Protein AF-A0A4Q8KJU3-F1 (afdb_monomer)

Mean predicted aligned error: 19.93 Å

Secondary structure (DSSP, 8-state):
-----------SSS--PPP-----------------------------PPPPPPHHHHHHHHHHHHHHHHHHHHHHHHHHHHSS---TT--HHHHHHHHHHHHHHHHHHHHHHHHHHHHTTSSSS-----PPPPP-

Foldseek 3Di:
DDDDDDDPPDDPDPDDDDDPPDPPPPDDDDDDDDDDDDDPPPDDPPPPPPDPPPPVVVVVVVVVVVVVVVVVVVVLVVLLVVFPDNDPPQDSVNSVVRSVVVVVVVVVVVVVVVVVVVVVVPPPPDDDDDDDDDDD

Organism: NCBI:txid2294089

Radius of gyration: 38.85 Å; Cα contacts (8 Å, |Δi|>4): 12; chains: 1; bounding box: 112×54×116 Å

Sequence (136 aa):
MATKMDANNNNEKCYSLRPRSGTILRRSSDDEEEERPRQPRRGNKSKRKAAPLSKYRRKNANARERSRMREINEAFETLRRAVPCQDEKMTKIGTLKLAMSYIAALSDALSESDADSLISESTSSSAEMTPSPLVS

pLDDT: mean 71.12, std 21.08, range [35.88, 98.62]

Solvent-accessible surface area (backbone atoms only — not comparable to full-atom values): 9442 Å² total; per-residue (Å²): 135,85,90,79,88,82,79,92,85,82,80,94,81,78,81,84,74,80,79,83,85,70,84,80,81,77,80,83,77,89,80,86,88,86,94,71,97,68,75,85,72,83,64,82,76,68,77,71,73,75,75,77,71,53,72,64,60,50,5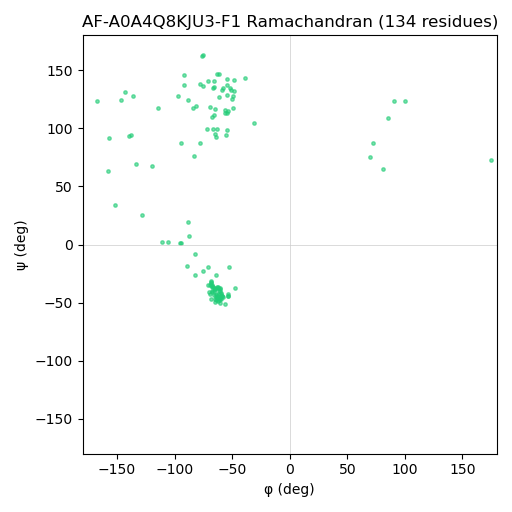1,54,52,52,54,49,51,51,49,54,51,48,56,54,49,52,54,48,51,53,50,45,73,73,36,86,83,70,56,92,81,61,46,78,66,52,51,55,53,50,43,54,54,48,54,49,53,54,52,51,55,52,54,52,54,59,51,54,60,63,59,69,76,70,71,82,85,81,81,85,90,78,84,81,81,87,77,135

Structure (mmCIF, N/CA/C/O backbone):
data_AF-A0A4Q8KJU3-F1
#
_entry.id   AF-A0A4Q8KJU3-F1
#
loop_
_atom_site.group_PDB
_atom_site.id
_atom_site.type_symbol
_atom_site.label_atom_id
_atom_site.label_alt_id
_atom_site.label_comp_id
_atom_site.label_asym_id
_atom_site.label_entity_id
_atom_site.label_seq_id
_atom_site.pdbx_PDB_ins_code
_atom_site.Cartn_x
_atom_site.Cartn_y
_atom_site.Cartn_z
_atom_site.occupancy
_atom_site.B_iso_or_equiv
_atom_site.auth_seq_id
_atom_site.auth_comp_id
_atom_site.auth_asym_id
_atom_site.auth_atom_id
_atom_site.pdbx_PDB_model_num
ATOM 1 N N . MET A 1 1 ? 14.241 5.467 -54.405 1.00 42.03 1 MET A N 1
ATOM 2 C CA . MET A 1 1 ? 15.423 5.799 -53.577 1.00 42.03 1 MET A CA 1
ATOM 3 C C . MET A 1 1 ? 15.018 5.738 -52.113 1.00 42.03 1 MET A C 1
ATOM 5 O O . MET A 1 1 ? 13.938 6.200 -51.781 1.00 42.03 1 MET A O 1
ATOM 9 N N . ALA A 1 2 ? 15.822 5.059 -51.297 1.00 42.19 2 ALA A N 1
ATOM 10 C CA . ALA A 1 2 ? 15.488 4.597 -49.953 1.00 42.19 2 ALA A CA 1
ATOM 11 C C . ALA A 1 2 ? 15.382 5.723 -48.906 1.00 42.19 2 ALA A C 1
ATOM 13 O O . ALA A 1 2 ? 16.202 6.636 -48.872 1.00 42.19 2 ALA A O 1
ATOM 14 N N . THR A 1 3 ? 14.398 5.590 -48.017 1.00 65.75 3 THR A N 1
ATOM 15 C CA . THR A 1 3 ? 14.244 6.329 -46.759 1.00 65.75 3 THR A CA 1
ATOM 16 C C . THR A 1 3 ? 15.350 5.978 -45.766 1.00 65.75 3 THR A C 1
ATOM 18 O O . THR A 1 3 ? 15.584 4.795 -45.518 1.00 65.75 3 THR A O 1
ATOM 21 N N . LYS A 1 4 ? 15.946 6.985 -45.118 1.00 52.69 4 LYS A N 1
ATOM 22 C CA . LYS A 1 4 ? 16.669 6.825 -43.848 1.00 52.69 4 LYS A CA 1
ATOM 23 C C . LYS A 1 4 ? 16.341 7.982 -42.910 1.00 52.69 4 LYS A C 1
ATOM 25 O O . LYS A 1 4 ? 16.937 9.049 -42.970 1.00 52.69 4 LYS A O 1
ATOM 30 N N . MET A 1 5 ? 15.348 7.738 -42.065 1.00 61.94 5 MET A N 1
ATOM 31 C CA . MET A 1 5 ? 15.299 8.298 -40.720 1.00 61.94 5 MET A CA 1
ATOM 32 C C . MET A 1 5 ? 16.194 7.393 -39.879 1.00 61.94 5 MET A C 1
ATOM 34 O O . MET A 1 5 ? 15.881 6.211 -39.799 1.00 61.94 5 MET A O 1
ATOM 38 N N . ASP A 1 6 ? 17.267 7.894 -39.268 1.00 42.59 6 ASP A N 1
ATOM 39 C CA . ASP A 1 6 ? 17.991 7.108 -38.266 1.00 42.59 6 ASP A CA 1
ATOM 40 C C . ASP A 1 6 ? 18.586 7.973 -37.143 1.00 42.59 6 ASP A C 1
ATOM 42 O O . ASP A 1 6 ? 19.388 8.875 -37.361 1.00 42.59 6 ASP A O 1
ATOM 46 N N . ALA A 1 7 ? 18.180 7.577 -35.932 1.00 54.88 7 ALA A N 1
ATOM 47 C CA . ALA A 1 7 ? 18.889 7.621 -34.654 1.00 54.88 7 ALA A CA 1
ATOM 48 C C . ALA A 1 7 ? 19.124 8.971 -33.940 1.00 54.88 7 ALA A C 1
ATOM 50 O O . ALA A 1 7 ? 20.214 9.536 -33.929 1.00 54.88 7 ALA A O 1
ATOM 51 N N . ASN A 1 8 ? 18.127 9.362 -33.138 1.00 47.72 8 ASN A N 1
ATOM 52 C CA . ASN A 1 8 ? 18.313 10.153 -31.918 1.00 47.72 8 ASN A CA 1
ATOM 53 C C . ASN A 1 8 ? 19.113 9.331 -30.880 1.00 47.72 8 ASN A C 1
ATOM 55 O O . ASN A 1 8 ? 18.544 8.508 -30.158 1.00 47.72 8 ASN A O 1
ATOM 59 N N . ASN A 1 9 ? 20.433 9.524 -30.829 1.00 56.88 9 ASN A N 1
ATOM 60 C CA . ASN A 1 9 ? 21.314 8.953 -29.808 1.00 56.88 9 ASN A CA 1
ATOM 61 C C . ASN A 1 9 ? 21.529 9.959 -28.667 1.00 56.88 9 ASN A C 1
ATOM 63 O O . ASN A 1 9 ? 22.484 10.726 -28.680 1.00 56.88 9 ASN A O 1
ATOM 67 N N . ASN A 1 10 ? 20.640 9.950 -27.673 1.00 54.25 10 ASN A N 1
ATOM 68 C CA . ASN A 1 10 ? 20.789 10.745 -26.453 1.00 54.25 10 ASN A CA 1
ATOM 69 C C . ASN A 1 10 ? 20.501 9.899 -25.211 1.00 54.25 10 ASN A C 1
ATOM 71 O O . ASN A 1 10 ? 19.486 10.094 -24.545 1.00 54.25 10 ASN A O 1
ATOM 75 N N . ASN A 1 11 ? 21.368 8.930 -24.887 1.00 50.66 11 ASN A N 1
ATOM 76 C CA . ASN A 1 11 ? 21.248 8.255 -23.588 1.00 50.66 11 ASN A CA 1
ATOM 77 C C . ASN A 1 11 ? 22.545 7.681 -22.990 1.00 50.66 11 ASN A C 1
ATOM 79 O O . ASN A 1 11 ? 22.517 6.669 -22.294 1.00 50.66 11 ASN A O 1
ATOM 83 N N . GLU A 1 12 ? 23.692 8.327 -23.209 1.00 54.03 12 GLU A N 1
ATOM 84 C CA . GLU A 1 12 ? 24.981 7.848 -22.675 1.00 54.03 12 GLU A CA 1
ATOM 85 C C . GLU A 1 12 ? 25.336 8.341 -21.257 1.00 54.03 12 GLU A C 1
ATOM 87 O O . GLU A 1 12 ? 26.442 8.090 -20.788 1.00 54.03 12 GLU A O 1
ATOM 92 N N . LYS A 1 13 ? 24.446 9.032 -20.526 1.00 59.31 13 LYS A N 1
ATOM 93 C CA . LYS A 1 13 ? 24.848 9.722 -19.277 1.00 59.31 13 LYS A CA 1
ATOM 94 C C . LYS A 1 13 ? 24.034 9.453 -18.012 1.00 59.31 13 LYS A C 1
ATOM 96 O O . LYS A 1 13 ? 24.079 10.270 -17.100 1.00 59.31 13 LYS A O 1
ATOM 101 N N . CYS A 1 14 ? 23.362 8.314 -17.862 1.00 50.94 14 CYS A N 1
ATOM 102 C CA . CYS A 1 14 ? 22.841 7.932 -16.542 1.00 50.94 14 CYS A CA 1
ATOM 103 C C . CYS A 1 14 ? 23.085 6.450 -16.242 1.00 50.94 14 CYS A C 1
ATOM 105 O O . CYS A 1 14 ? 22.718 5.580 -17.025 1.00 50.94 14 CYS A O 1
ATOM 107 N N . TYR A 1 15 ? 23.681 6.197 -15.071 1.00 53.81 15 TYR A N 1
ATOM 108 C CA . TYR A 1 15 ? 23.999 4.895 -14.465 1.00 53.81 15 TYR A CA 1
ATOM 109 C C . TYR A 1 15 ? 25.274 4.198 -14.972 1.00 53.81 15 TYR A C 1
ATOM 111 O O . TYR A 1 15 ? 25.233 3.085 -15.497 1.00 53.81 15 TYR A O 1
ATOM 119 N N . SER A 1 16 ? 26.443 4.795 -14.721 1.00 70.44 16 SER A N 1
ATOM 120 C CA . SER A 1 16 ? 27.683 4.014 -14.669 1.00 70.44 16 SER A CA 1
ATOM 121 C C . SER A 1 16 ? 27.614 3.052 -13.473 1.00 70.44 16 SER A C 1
ATOM 123 O O . SER A 1 16 ? 27.574 3.455 -12.311 1.00 70.44 16 SER A O 1
ATOM 125 N N . LEU A 1 17 ? 27.530 1.746 -13.745 1.00 75.19 17 LEU A N 1
ATOM 126 C CA . LEU A 1 17 ? 27.603 0.728 -12.697 1.00 75.19 17 LEU A CA 1
ATOM 127 C C . LEU A 1 17 ? 29.005 0.754 -12.078 1.00 75.19 17 LEU A C 1
ATOM 129 O O . LEU A 1 17 ? 30.003 0.808 -12.796 1.00 75.19 17 LEU A O 1
ATOM 133 N N . ARG A 1 18 ? 29.075 0.700 -10.744 1.00 73.12 18 ARG A N 1
ATOM 134 C CA . ARG A 1 18 ? 30.339 0.717 -9.997 1.00 73.12 18 ARG A CA 1
ATOM 135 C C . ARG A 1 18 ? 31.267 -0.402 -10.511 1.00 73.12 18 ARG A C 1
ATOM 137 O O . ARG A 1 18 ? 30.816 -1.551 -10.577 1.00 73.12 18 ARG A O 1
ATOM 144 N N . PRO A 1 19 ? 32.533 -0.109 -10.870 1.00 61.66 19 PRO A N 1
ATOM 145 C CA . PRO A 1 19 ? 33.452 -1.121 -11.374 1.00 61.66 19 PRO A CA 1
ATOM 146 C C . PRO A 1 19 ? 33.637 -2.234 -10.347 1.00 61.66 19 PRO A C 1
ATOM 148 O O . PRO A 1 19 ? 33.840 -1.987 -9.157 1.00 61.66 19 PRO A O 1
ATOM 151 N N . ARG A 1 20 ? 33.543 -3.477 -10.812 1.00 60.75 20 ARG A N 1
ATOM 152 C CA . ARG A 1 20 ? 33.681 -4.667 -9.978 1.00 60.75 20 ARG A CA 1
ATOM 153 C C . ARG A 1 20 ? 35.173 -4.974 -9.820 1.00 60.75 20 ARG A C 1
ATOM 155 O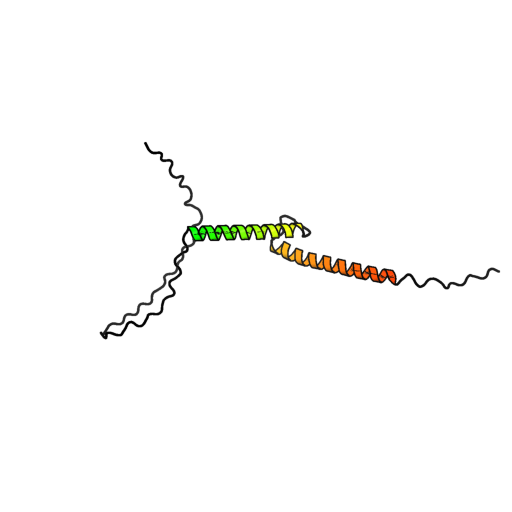 O . ARG A 1 20 ? 35.696 -5.847 -10.503 1.00 60.75 20 ARG A O 1
ATOM 162 N N . SER A 1 21 ? 35.872 -4.215 -8.980 1.00 58.84 21 SER A N 1
ATOM 163 C CA . SER A 1 21 ? 37.273 -4.497 -8.648 1.00 58.84 21 SER A CA 1
ATOM 164 C C . SER A 1 21 ? 37.353 -5.833 -7.913 1.00 58.84 21 SER A C 1
ATOM 166 O O . SER A 1 21 ? 36.766 -5.997 -6.846 1.00 58.84 21 SER A O 1
ATOM 168 N N . GLY A 1 22 ? 38.030 -6.810 -8.509 1.00 51.59 22 GLY A N 1
ATOM 169 C CA . GLY A 1 22 ? 38.170 -8.142 -7.934 1.00 51.59 22 GLY A CA 1
ATOM 170 C C . GLY A 1 22 ? 38.889 -9.084 -8.884 1.00 51.59 22 GLY A C 1
ATOM 171 O O . GLY A 1 22 ? 38.272 -9.954 -9.497 1.00 51.59 22 GLY A O 1
ATOM 172 N N . THR A 1 23 ? 40.195 -8.887 -9.023 1.00 52.28 23 THR A N 1
ATOM 173 C CA . THR A 1 23 ? 41.128 -9.842 -9.617 1.00 52.28 23 THR A CA 1
ATOM 174 C C . THR A 1 23 ? 40.985 -11.176 -8.881 1.00 52.28 23 THR A C 1
ATOM 176 O O . THR A 1 23 ? 41.297 -11.278 -7.697 1.00 52.28 23 THR A O 1
ATOM 179 N N . ILE A 1 24 ? 40.495 -12.215 -9.560 1.00 55.53 24 ILE A N 1
ATOM 180 C CA . ILE A 1 24 ? 40.670 -13.589 -9.086 1.00 55.53 24 ILE A CA 1
ATOM 181 C C . ILE A 1 24 ? 42.148 -13.900 -9.308 1.00 55.53 24 ILE A C 1
ATOM 183 O O . ILE A 1 24 ? 42.548 -14.192 -10.434 1.00 55.53 24 ILE A O 1
ATOM 187 N N . LEU A 1 25 ? 42.964 -13.795 -8.259 1.00 51.06 25 LEU A N 1
ATOM 188 C CA . LEU A 1 25 ? 44.331 -14.299 -8.285 1.00 51.06 25 LEU A CA 1
ATOM 189 C C . LEU A 1 25 ? 44.250 -15.822 -8.463 1.00 51.06 25 LEU A C 1
ATOM 191 O O . LEU A 1 25 ? 43.953 -16.557 -7.519 1.00 51.06 25 LEU A O 1
ATOM 195 N N . ARG A 1 26 ? 44.435 -16.306 -9.699 1.00 44.41 26 ARG A N 1
ATOM 196 C CA . ARG A 1 26 ? 44.696 -17.727 -9.941 1.00 44.41 26 ARG A CA 1
ATOM 197 C C . ARG A 1 26 ? 46.071 -18.008 -9.358 1.00 44.41 26 ARG A C 1
ATOM 199 O O . ARG A 1 26 ? 47.068 -17.521 -9.874 1.00 44.41 26 ARG A O 1
ATOM 206 N N . ARG A 1 27 ? 46.084 -18.762 -8.264 1.00 40.00 27 ARG A N 1
ATOM 207 C CA . ARG A 1 27 ? 47.291 -19.313 -7.661 1.00 40.00 27 ARG A CA 1
ATOM 208 C C . ARG A 1 27 ? 48.029 -20.136 -8.719 1.00 40.00 27 ARG A C 1
ATOM 210 O O . ARG A 1 27 ? 47.463 -21.098 -9.236 1.00 40.00 27 ARG A O 1
ATOM 217 N N . SER A 1 28 ? 49.232 -19.695 -9.073 1.00 42.25 28 SER A N 1
ATOM 218 C CA . SER A 1 28 ? 50.208 -20.474 -9.823 1.00 42.25 28 SER A CA 1
ATOM 219 C C . SER A 1 28 ? 50.657 -21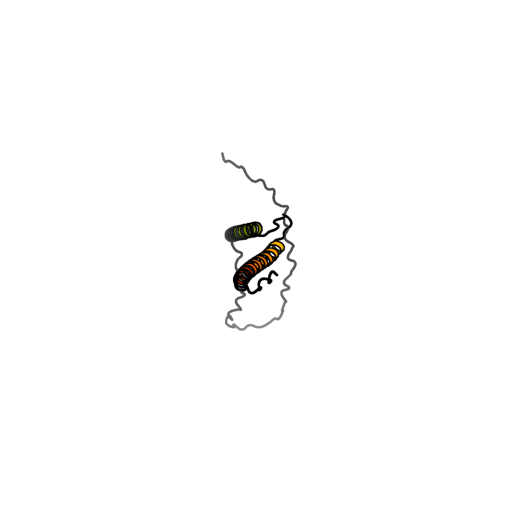.657 -8.968 1.00 42.25 28 SER A C 1
ATOM 221 O O . SER A 1 28 ? 50.790 -21.559 -7.745 1.00 42.25 28 SER A O 1
ATOM 223 N N . SER A 1 29 ? 50.832 -22.802 -9.605 1.00 37.06 29 SER A N 1
ATOM 224 C CA . SER A 1 29 ? 51.583 -23.925 -9.058 1.00 37.06 29 SER A CA 1
ATOM 225 C C . SER A 1 29 ? 52.372 -24.456 -10.240 1.00 37.06 29 SER A C 1
ATOM 227 O O . SER A 1 29 ? 51.814 -25.144 -11.092 1.00 37.06 29 SER A O 1
ATOM 229 N N . ASP A 1 30 ? 53.603 -23.959 -10.346 1.00 42.31 30 ASP A N 1
ATOM 230 C CA . ASP A 1 30 ? 54.688 -24.641 -11.039 1.00 42.31 30 ASP A CA 1
ATOM 231 C C . ASP A 1 30 ? 54.887 -26.005 -10.379 1.00 42.31 30 ASP A C 1
ATOM 233 O O . ASP A 1 30 ? 54.867 -26.076 -9.153 1.00 42.31 30 ASP A O 1
ATOM 237 N N . ASP A 1 31 ? 55.025 -27.050 -11.190 1.00 35.88 31 ASP A N 1
ATOM 238 C CA . ASP A 1 31 ? 55.887 -28.208 -10.934 1.00 35.88 31 ASP A CA 1
ATOM 239 C C . ASP A 1 31 ? 55.988 -29.018 -12.241 1.00 35.88 31 ASP A C 1
ATOM 241 O O . ASP A 1 31 ? 54.981 -29.379 -12.859 1.00 35.88 31 ASP A O 1
ATOM 245 N N . GLU A 1 32 ? 57.230 -29.214 -12.677 1.00 43.94 32 GLU A N 1
ATOM 246 C CA . GLU A 1 32 ? 57.676 -29.978 -13.845 1.00 43.94 32 GLU A CA 1
ATOM 247 C C . GLU A 1 32 ? 57.627 -31.505 -13.599 1.00 43.94 32 GLU A C 1
ATOM 249 O O . GLU A 1 32 ? 57.648 -31.971 -12.462 1.00 43.94 32 GLU A O 1
ATOM 254 N N . GLU A 1 33 ? 57.653 -32.244 -14.713 1.00 38.94 33 GLU A N 1
ATOM 255 C CA . GLU A 1 33 ? 58.038 -33.657 -14.909 1.00 38.94 33 GLU A CA 1
ATOM 256 C C . GLU A 1 33 ? 57.043 -34.856 -14.822 1.00 38.94 33 GLU A C 1
ATOM 258 O O . GLU A 1 33 ? 56.432 -35.199 -13.811 1.00 38.94 33 GLU A O 1
ATOM 263 N N . GLU A 1 34 ? 57.062 -35.572 -15.961 1.00 37.69 34 GLU A N 1
ATOM 264 C CA . GLU A 1 34 ? 57.050 -37.027 -16.203 1.00 37.69 34 GLU A CA 1
ATOM 265 C C . GLU A 1 34 ? 55.749 -37.772 -16.600 1.00 37.69 34 GLU A C 1
ATOM 267 O O . GLU A 1 34 ? 54.701 -37.785 -15.948 1.00 37.69 34 GLU A O 1
ATOM 272 N N . GLU A 1 35 ? 55.867 -38.438 -17.753 1.00 45.75 35 GLU A N 1
ATOM 273 C CA . GLU A 1 35 ? 54.839 -38.960 -18.650 1.00 45.75 35 GLU A CA 1
ATOM 274 C C . GLU A 1 35 ? 54.307 -40.345 -18.222 1.00 45.75 35 GLU A C 1
ATOM 276 O O . GLU A 1 35 ? 55.020 -41.346 -18.222 1.00 45.75 35 GLU A O 1
ATOM 281 N N . ARG A 1 36 ? 53.005 -40.440 -17.904 1.00 44.25 36 ARG A N 1
ATOM 282 C CA . ARG A 1 36 ? 52.237 -41.706 -17.883 1.00 44.25 36 ARG A CA 1
ATOM 283 C C . ARG A 1 36 ? 50.810 -41.468 -18.397 1.00 44.25 36 ARG A C 1
ATOM 285 O O . ARG A 1 36 ? 50.141 -40.576 -17.867 1.00 44.25 36 ARG A O 1
ATOM 292 N N . PRO A 1 37 ? 50.266 -42.272 -19.338 1.00 40.34 37 PRO A N 1
ATOM 293 C CA . PRO A 1 37 ? 48.925 -42.052 -19.871 1.00 40.34 37 PRO A CA 1
ATOM 294 C C . PRO A 1 37 ? 47.883 -42.548 -18.861 1.00 40.34 37 PRO A C 1
ATOM 296 O O . PRO A 1 37 ? 47.442 -43.697 -18.876 1.00 40.34 37 PRO A O 1
ATOM 299 N N . ARG A 1 38 ? 47.497 -41.676 -17.927 1.00 43.88 38 ARG A N 1
ATOM 300 C CA . ARG A 1 38 ? 46.397 -41.927 -16.992 1.00 43.88 38 ARG A CA 1
ATOM 301 C C . ARG A 1 38 ? 45.086 -41.468 -17.618 1.00 43.88 38 ARG A C 1
ATOM 303 O O . ARG A 1 38 ? 44.935 -40.316 -18.012 1.00 43.88 38 ARG A O 1
ATOM 310 N N . GLN A 1 39 ? 44.145 -42.408 -17.676 1.00 51.47 39 GLN A N 1
ATOM 311 C CA . GLN A 1 39 ? 42.761 -42.237 -18.113 1.00 51.47 39 GLN A CA 1
ATOM 312 C C . GLN A 1 39 ? 42.150 -40.904 -17.643 1.00 51.47 39 GLN A C 1
ATOM 314 O O . GLN A 1 39 ? 42.405 -40.487 -16.506 1.00 51.47 39 GLN A O 1
ATOM 319 N N . PRO A 1 40 ? 41.302 -40.245 -18.459 1.00 45.56 40 PRO A N 1
ATOM 320 C CA . PRO A 1 40 ? 40.741 -38.950 -18.112 1.00 45.56 40 PRO A CA 1
ATOM 321 C C . PRO A 1 40 ? 39.810 -39.104 -16.908 1.00 45.56 40 PRO A C 1
ATOM 323 O O . PRO A 1 40 ? 38.644 -39.492 -17.024 1.00 45.56 40 PRO A O 1
ATOM 326 N N . ARG A 1 41 ? 40.333 -38.771 -15.722 1.00 48.09 41 ARG A N 1
ATOM 327 C CA . ARG A 1 41 ? 39.532 -38.539 -14.521 1.00 48.09 41 ARG A CA 1
ATOM 328 C C . ARG A 1 41 ? 38.492 -37.504 -14.913 1.00 48.09 41 ARG A C 1
ATOM 330 O O . ARG A 1 41 ? 38.847 -36.386 -15.280 1.00 48.09 41 ARG A O 1
ATOM 337 N N . ARG A 1 42 ? 37.215 -37.899 -14.894 1.00 54.75 42 ARG A N 1
ATOM 338 C CA . ARG A 1 42 ? 36.070 -37.026 -15.162 1.00 54.75 42 ARG A CA 1
ATOM 339 C C . ARG A 1 42 ? 36.150 -35.846 -14.203 1.00 54.75 42 ARG A C 1
ATOM 341 O O . ARG A 1 42 ? 35.739 -35.936 -13.051 1.00 54.75 42 ARG A O 1
ATOM 348 N N . GLY A 1 43 ? 36.764 -34.777 -14.702 1.00 49.97 43 GLY A N 1
ATOM 349 C CA . GLY A 1 43 ? 37.049 -33.569 -13.965 1.00 49.97 43 GLY A CA 1
ATOM 350 C C . GLY A 1 43 ? 35.770 -33.029 -13.364 1.00 49.97 43 GLY A C 1
ATOM 351 O O . GLY A 1 43 ? 34.716 -33.021 -14.008 1.00 49.97 43 GLY A O 1
ATOM 352 N N . ASN A 1 44 ? 35.910 -32.608 -12.113 1.00 54.69 44 ASN A N 1
ATOM 353 C CA . ASN A 1 44 ? 34.977 -31.805 -11.353 1.00 54.69 44 ASN A CA 1
ATOM 354 C C . ASN A 1 44 ? 34.228 -30.875 -12.320 1.00 54.69 44 ASN A C 1
ATOM 356 O O . ASN A 1 44 ? 34.826 -29.940 -12.862 1.00 54.69 44 ASN A O 1
ATOM 360 N N . LYS A 1 45 ? 32.956 -31.182 -12.623 1.00 57.44 45 LYS A N 1
ATOM 361 C CA . LYS A 1 45 ? 32.119 -30.334 -13.477 1.00 57.44 45 LYS A CA 1
ATOM 362 C C . LYS A 1 45 ? 31.971 -29.034 -12.699 1.00 57.44 45 LYS A C 1
ATOM 364 O O . LYS A 1 45 ? 31.107 -28.914 -11.832 1.00 57.44 45 LYS A O 1
ATOM 369 N N . SER A 1 46 ? 32.858 -28.076 -12.961 1.00 60.88 46 SER A N 1
ATOM 370 C CA . SER A 1 46 ? 32.668 -26.703 -12.537 1.00 60.88 46 SER A CA 1
ATOM 371 C C . SER A 1 46 ? 31.254 -26.360 -12.981 1.00 60.88 46 SER A C 1
ATOM 373 O O . SER A 1 46 ? 30.913 -26.520 -14.156 1.00 60.88 46 SER A O 1
ATOM 375 N N . LYS A 1 47 ? 30.376 -26.055 -12.018 1.00 61.72 47 LYS A N 1
ATOM 376 C CA . LYS A 1 47 ? 28.994 -25.671 -12.299 1.00 61.72 47 LYS A CA 1
ATOM 377 C C . LYS A 1 47 ? 29.089 -24.503 -13.273 1.00 61.72 47 LYS A C 1
ATOM 379 O O . LYS A 1 47 ? 29.419 -23.390 -12.864 1.00 61.72 47 LYS A O 1
ATOM 384 N N . ARG A 1 48 ? 28.922 -24.779 -14.572 1.00 63.09 48 ARG A N 1
ATOM 385 C CA . ARG A 1 48 ? 28.983 -23.767 -15.625 1.00 63.09 48 ARG A CA 1
ATOM 386 C C . ARG A 1 48 ? 27.935 -22.749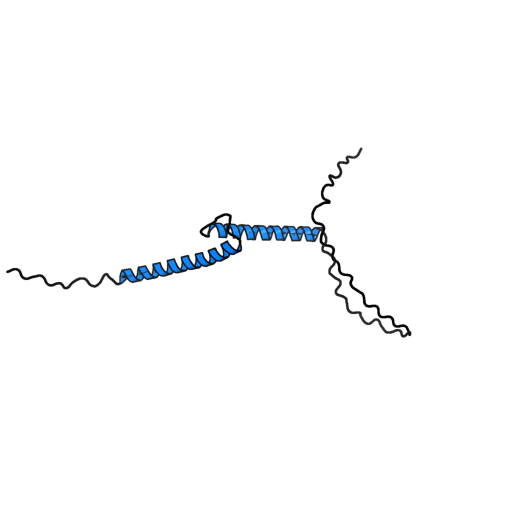 -15.212 1.00 63.09 48 ARG A C 1
ATOM 388 O O . ARG A 1 48 ? 26.761 -23.100 -15.107 1.00 63.09 48 ARG A O 1
ATOM 395 N N . LYS A 1 49 ? 28.373 -21.536 -14.860 1.00 63.78 49 LYS A N 1
ATOM 396 C CA . LYS A 1 49 ? 27.465 -20.447 -14.495 1.00 63.78 49 LYS A CA 1
ATOM 397 C C . LYS A 1 49 ? 26.425 -20.372 -15.609 1.00 63.78 49 LYS A C 1
ATOM 399 O O . LYS A 1 49 ? 26.812 -20.347 -16.778 1.00 63.78 49 LYS A O 1
ATOM 404 N N . ALA A 1 50 ? 25.142 -20.447 -15.250 1.00 63.56 50 ALA A N 1
ATOM 405 C CA . ALA A 1 50 ? 24.059 -20.443 -16.224 1.00 63.56 50 ALA A CA 1
ATOM 406 C C . ALA A 1 50 ? 24.283 -19.290 -17.209 1.00 63.56 50 ALA A C 1
ATOM 408 O O . ALA A 1 50 ? 24.612 -18.177 -16.787 1.00 63.56 50 ALA A O 1
ATOM 409 N N . ALA A 1 51 ? 24.173 -19.577 -18.510 1.00 68.88 51 ALA A N 1
ATOM 410 C CA . ALA A 1 51 ? 24.361 -18.567 -19.540 1.00 68.88 51 ALA A CA 1
ATOM 411 C C . ALA A 1 51 ? 23.468 -17.355 -19.213 1.00 68.88 51 ALA A C 1
ATOM 413 O O . ALA A 1 51 ? 22.306 -17.559 -18.837 1.00 68.88 51 ALA A O 1
ATOM 414 N N . PRO A 1 52 ? 23.986 -16.116 -19.308 1.00 70.69 52 PRO A N 1
ATOM 415 C CA . PRO A 1 52 ? 23.201 -14.927 -19.014 1.00 70.69 52 PRO A CA 1
ATOM 416 C C . PRO A 1 52 ? 21.867 -14.987 -19.760 1.00 70.69 52 PRO A C 1
ATOM 418 O O . PRO A 1 52 ? 21.839 -15.230 -20.967 1.00 70.69 52 PRO A O 1
ATOM 421 N N . LEU A 1 53 ? 20.755 -14.808 -19.038 1.00 74.25 53 LEU A N 1
ATOM 422 C CA . LEU A 1 53 ? 19.422 -14.809 -19.638 1.00 74.25 53 LEU A CA 1
ATOM 423 C C . LEU A 1 53 ? 19.402 -13.851 -20.836 1.00 74.25 53 LEU A C 1
ATOM 425 O O . LEU A 1 53 ? 19.855 -12.710 -20.722 1.00 74.25 53 LEU A O 1
ATOM 429 N N . SER A 1 54 ? 18.845 -14.302 -21.967 1.00 88.00 54 SER A N 1
ATOM 430 C CA . SER A 1 54 ? 18.666 -13.450 -23.149 1.00 88.00 54 SER A CA 1
ATOM 431 C C . SER A 1 54 ? 18.025 -12.115 -22.755 1.00 88.00 54 SER A C 1
ATOM 433 O O . SER A 1 54 ? 17.120 -12.073 -21.912 1.00 88.00 54 SER A O 1
ATOM 435 N N . LYS A 1 55 ? 18.469 -11.021 -23.392 1.00 88.94 55 LYS A N 1
ATOM 436 C CA . LYS A 1 55 ? 17.941 -9.663 -23.169 1.00 88.94 55 LYS A CA 1
ATOM 437 C C . LYS A 1 55 ? 16.404 -9.646 -23.197 1.00 88.94 55 LYS A C 1
ATOM 439 O O . LYS A 1 55 ? 15.803 -8.955 -22.379 1.00 88.94 55 LYS A O 1
ATOM 444 N N . TYR A 1 56 ? 15.787 -10.446 -24.071 1.00 90.44 56 TYR A N 1
ATOM 445 C CA . TYR A 1 56 ? 14.333 -10.609 -24.168 1.00 90.44 56 TYR A CA 1
ATOM 446 C C . TYR A 1 56 ? 13.715 -11.244 -22.910 1.00 90.44 56 TYR A C 1
ATOM 448 O O . TYR A 1 56 ? 12.799 -10.681 -22.316 1.00 90.44 56 TYR A O 1
ATOM 456 N N . ARG A 1 57 ? 14.274 -12.363 -22.426 1.00 93.38 57 ARG A N 1
ATOM 457 C CA . ARG A 1 57 ? 13.799 -13.037 -21.201 1.00 93.38 57 ARG A CA 1
ATOM 458 C C . ARG A 1 57 ? 13.888 -12.125 -19.980 1.00 93.38 57 ARG A C 1
ATOM 460 O O . ARG A 1 57 ? 12.954 -12.083 -19.186 1.00 93.38 57 ARG A O 1
ATOM 467 N N . ARG A 1 58 ? 14.980 -11.363 -19.858 1.00 93.69 58 ARG A N 1
ATOM 468 C CA . ARG A 1 58 ? 15.155 -10.386 -18.773 1.00 93.69 58 ARG A CA 1
ATOM 469 C C . ARG A 1 58 ? 14.115 -9.262 -18.840 1.00 93.69 58 ARG A C 1
ATOM 471 O O . ARG A 1 58 ? 13.549 -8.912 -17.812 1.00 93.69 58 ARG A O 1
ATOM 478 N N . LYS A 1 59 ? 13.830 -8.722 -20.033 1.00 94.75 59 LYS A N 1
ATOM 479 C CA . LYS A 1 59 ? 12.779 -7.702 -20.218 1.00 94.75 59 LYS A CA 1
ATOM 480 C C . LYS A 1 59 ? 11.404 -8.225 -19.791 1.00 94.75 59 LYS A C 1
ATOM 482 O O . LYS A 1 59 ? 10.730 -7.551 -19.018 1.00 94.75 59 LYS A O 1
ATOM 487 N N . ASN A 1 60 ? 11.030 -9.430 -20.224 1.00 95.88 60 ASN A N 1
ATOM 488 C CA . ASN A 1 60 ? 9.747 -10.037 -19.857 1.00 95.88 60 ASN A CA 1
ATOM 489 C C . ASN A 1 60 ? 9.640 -10.310 -18.352 1.00 95.88 60 ASN A C 1
ATOM 491 O O . ASN A 1 60 ? 8.607 -10.020 -17.755 1.00 95.88 60 ASN A O 1
ATOM 495 N N . ALA A 1 61 ? 10.705 -10.815 -17.722 1.00 95.88 61 ALA A N 1
ATOM 496 C CA . ALA A 1 61 ? 10.732 -11.020 -16.274 1.00 95.88 61 ALA A CA 1
ATOM 497 C C . ALA A 1 61 ? 10.541 -9.698 -15.508 1.00 95.88 61 ALA A C 1
ATOM 499 O O . ALA A 1 61 ? 9.702 -9.621 -14.615 1.00 95.88 61 ALA A O 1
ATOM 500 N N . ASN A 1 62 ? 11.239 -8.632 -15.915 1.00 97.94 62 ASN A N 1
ATOM 501 C CA . ASN A 1 62 ? 11.098 -7.316 -15.289 1.00 97.94 62 ASN A CA 1
ATOM 502 C C . ASN A 1 62 ? 9.694 -6.721 -15.484 1.00 97.94 62 ASN A C 1
ATOM 504 O O . ASN A 1 62 ? 9.177 -6.072 -14.580 1.00 97.94 62 ASN A O 1
ATOM 508 N N . ALA A 1 63 ? 9.071 -6.918 -16.650 1.00 98.00 63 ALA A N 1
ATOM 509 C CA . ALA A 1 63 ? 7.707 -6.452 -16.904 1.00 98.00 63 ALA A CA 1
ATOM 510 C C . ALA A 1 63 ? 6.675 -7.161 -16.009 1.00 98.00 63 ALA A C 1
ATOM 512 O O . ALA A 1 63 ? 5.753 -6.521 -15.497 1.00 98.00 63 ALA A O 1
ATOM 513 N N . ARG A 1 64 ? 6.862 -8.466 -15.775 1.00 98.38 64 ARG A N 1
ATOM 514 C CA . ARG A 1 64 ? 6.032 -9.242 -14.843 1.00 98.38 64 ARG A CA 1
ATOM 515 C C . ARG A 1 64 ? 6.181 -8.743 -13.413 1.00 98.38 64 ARG A C 1
ATOM 517 O O . ARG A 1 64 ? 5.172 -8.460 -12.782 1.00 98.38 64 ARG A O 1
ATOM 524 N N . GLU A 1 65 ? 7.412 -8.545 -12.940 1.00 98.38 65 GLU A N 1
ATOM 525 C CA . GLU A 1 65 ? 7.632 -8.057 -11.572 1.00 98.38 65 GLU A CA 1
ATOM 526 C C . GLU A 1 65 ? 7.048 -6.657 -11.360 1.00 98.38 65 GLU A C 1
ATOM 528 O O . GLU A 1 65 ? 6.456 -6.387 -10.321 1.00 98.38 65 GLU A O 1
ATOM 533 N N . ARG A 1 66 ? 7.120 -5.773 -12.366 1.00 98.62 66 ARG A N 1
ATOM 534 C CA . ARG A 1 66 ? 6.430 -4.475 -12.294 1.00 98.62 66 ARG A CA 1
ATOM 535 C C . ARG A 1 66 ? 4.919 -4.625 -12.163 1.00 98.62 66 ARG A C 1
ATOM 537 O O . ARG A 1 66 ? 4.311 -3.848 -11.441 1.00 98.62 66 ARG A O 1
ATOM 544 N N . SER A 1 67 ? 4.310 -5.578 -12.866 1.00 98.50 67 SER A N 1
ATOM 545 C CA . SER A 1 67 ? 2.861 -5.805 -12.775 1.00 98.50 67 SER A CA 1
ATOM 546 C C . SER A 1 67 ? 2.476 -6.348 -11.404 1.00 98.50 67 SER A C 1
ATOM 548 O O . SER A 1 67 ? 1.642 -5.740 -10.745 1.00 98.50 67 SER A O 1
ATOM 550 N N . ARG A 1 68 ? 3.208 -7.349 -10.905 1.00 98.56 68 ARG A N 1
ATOM 551 C CA . ARG A 1 68 ? 3.068 -7.845 -9.531 1.00 98.56 68 ARG A CA 1
ATOM 552 C C . ARG A 1 68 ? 3.201 -6.721 -8.496 1.00 98.56 68 ARG A C 1
ATOM 554 O O . ARG A 1 68 ? 2.409 -6.631 -7.568 1.00 98.56 68 ARG A O 1
ATOM 561 N N . MET A 1 69 ? 4.188 -5.837 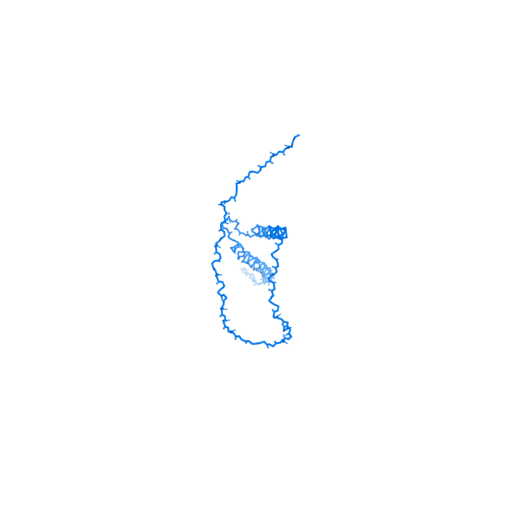-8.654 1.00 98.62 69 MET A N 1
ATOM 562 C CA . MET A 1 69 ? 4.388 -4.719 -7.729 1.00 98.62 69 MET A CA 1
ATOM 563 C C . MET A 1 69 ? 3.268 -3.670 -7.815 1.00 98.62 69 MET A C 1
ATOM 565 O O . MET A 1 69 ? 2.934 -3.065 -6.799 1.00 98.62 69 MET A O 1
ATOM 569 N N . ARG A 1 70 ? 2.676 -3.450 -9.001 1.00 98.38 70 ARG A N 1
ATOM 570 C CA . ARG A 1 70 ? 1.494 -2.584 -9.154 1.00 98.38 70 ARG A CA 1
ATOM 571 C C . ARG A 1 70 ? 0.307 -3.134 -8.369 1.00 98.38 70 ARG A C 1
ATOM 573 O O . ARG A 1 70 ? -0.250 -2.384 -7.581 1.00 98.38 70 ARG A O 1
ATOM 580 N N . GLU A 1 71 ? 0.005 -4.423 -8.515 1.00 98.44 71 GLU A N 1
ATOM 581 C CA . GLU A 1 71 ? -1.081 -5.095 -7.780 1.00 98.44 71 GLU A CA 1
ATOM 582 C C . GLU A 1 71 ? -0.882 -4.988 -6.259 1.00 98.44 71 GLU A C 1
ATOM 584 O O . GLU A 1 71 ? -1.798 -4.619 -5.527 1.00 98.44 71 GLU A O 1
ATOM 589 N N . ILE A 1 72 ? 0.345 -5.221 -5.776 1.00 98.25 72 ILE A N 1
ATOM 590 C CA . ILE A 1 72 ? 0.677 -5.069 -4.350 1.00 98.25 72 ILE A CA 1
ATOM 591 C C . ILE A 1 72 ? 0.435 -3.631 -3.874 1.00 98.25 72 ILE A C 1
ATOM 593 O O . ILE A 1 72 ? -0.114 -3.423 -2.794 1.00 98.25 72 ILE A O 1
ATOM 597 N N . ASN A 1 73 ? 0.862 -2.632 -4.649 1.00 97.50 73 ASN A N 1
ATOM 598 C CA . ASN A 1 73 ? 0.679 -1.235 -4.265 1.00 97.50 73 ASN A CA 1
ATOM 599 C C . ASN A 1 73 ? -0.800 -0.817 -4.310 1.00 97.50 73 ASN A C 1
ATOM 601 O O . ASN A 1 73 ? -1.222 -0.054 -3.453 1.00 97.50 73 ASN A O 1
ATOM 605 N N . GLU A 1 74 ? -1.595 -1.330 -5.246 1.00 97.94 74 GLU A N 1
ATOM 606 C CA . GLU A 1 74 ? -3.039 -1.068 -5.307 1.00 97.94 74 GLU A CA 1
ATOM 607 C C . GLU A 1 74 ? -3.777 -1.625 -4.080 1.00 97.94 74 GLU A C 1
ATOM 609 O O . GLU A 1 74 ? -4.560 -0.916 -3.439 1.00 97.94 74 GLU A O 1
ATOM 614 N N . ALA A 1 75 ? -3.463 -2.861 -3.682 1.00 97.88 75 ALA A N 1
ATOM 615 C CA . ALA A 1 75 ? -3.971 -3.436 -2.438 1.00 97.88 75 ALA A CA 1
ATOM 616 C C . ALA A 1 75 ? -3.527 -2.615 -1.212 1.00 97.88 75 ALA A C 1
ATOM 618 O O . ALA A 1 75 ? -4.304 -2.392 -0.284 1.00 97.88 75 ALA A O 1
ATOM 619 N N . PHE A 1 76 ? -2.290 -2.111 -1.224 1.00 96.94 76 PHE A N 1
ATOM 620 C CA . PHE A 1 76 ? -1.766 -1.265 -0.156 1.00 96.94 76 PHE A CA 1
ATOM 621 C C . PHE A 1 76 ? -2.484 0.093 -0.055 1.00 96.94 76 PHE A C 1
ATOM 623 O O . PHE A 1 76 ? -2.772 0.553 1.048 1.00 96.94 76 PHE A O 1
ATOM 630 N N . GLU A 1 77 ? -2.814 0.728 -1.181 1.00 94.88 77 GLU A N 1
ATOM 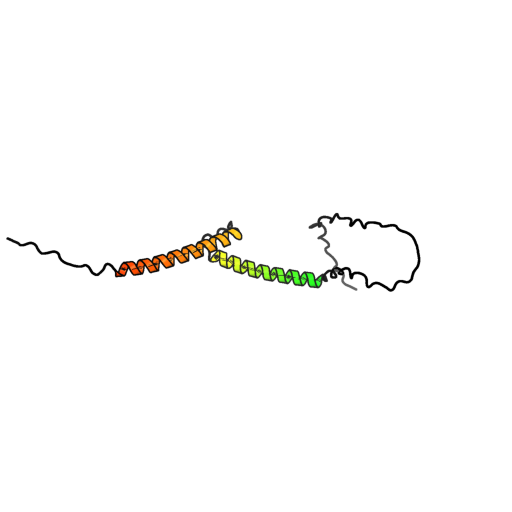631 C CA . GLU A 1 77 ? -3.614 1.962 -1.182 1.00 94.88 77 GLU A CA 1
ATOM 632 C C . GLU A 1 77 ? -5.052 1.708 -0.716 1.00 94.88 77 GLU A C 1
ATOM 634 O O . GLU A 1 77 ? -5.628 2.525 0.001 1.00 94.88 77 GLU A O 1
ATOM 639 N N . THR A 1 78 ? -5.619 0.546 -1.048 1.00 96.06 78 THR A N 1
ATOM 640 C CA . THR A 1 78 ? -6.923 0.123 -0.512 1.00 96.06 78 THR A CA 1
ATOM 641 C C . THR A 1 78 ? -6.873 -0.006 1.010 1.00 96.06 78 THR A C 1
ATOM 643 O O . THR A 1 78 ? -7.766 0.488 1.695 1.00 96.06 78 THR A O 1
ATOM 646 N N . LEU A 1 79 ? -5.796 -0.582 1.556 1.00 96.00 79 LEU A N 1
ATOM 647 C CA . LEU A 1 79 ? -5.577 -0.618 3.001 1.00 96.00 79 LEU A CA 1
ATOM 648 C C . LEU A 1 79 ? -5.474 0.793 3.589 1.00 96.00 79 LEU A C 1
ATOM 650 O O . LEU A 1 79 ? -6.144 1.075 4.577 1.00 96.00 79 LEU A O 1
ATOM 654 N N . ARG A 1 80 ? -4.693 1.700 2.983 1.00 95.06 80 ARG A N 1
ATOM 655 C CA . ARG A 1 80 ? -4.625 3.099 3.446 1.00 95.06 80 ARG A CA 1
ATOM 656 C C . ARG A 1 80 ? -6.004 3.736 3.528 1.00 95.06 80 ARG A C 1
ATOM 658 O O . ARG A 1 80 ? -6.285 4.390 4.520 1.00 95.06 80 ARG A O 1
ATOM 665 N N . ARG A 1 81 ? -6.861 3.502 2.530 1.00 93.75 81 ARG A N 1
ATOM 666 C CA . ARG A 1 81 ? -8.231 4.033 2.491 1.00 93.75 81 ARG A CA 1
ATOM 667 C C . ARG A 1 81 ? -9.139 3.510 3.607 1.00 93.75 81 ARG A C 1
ATOM 669 O O . ARG A 1 81 ? -10.100 4.186 3.961 1.00 93.75 81 ARG A O 1
ATOM 676 N N . ALA A 1 82 ? -8.860 2.324 4.135 1.00 94.12 82 ALA A N 1
ATOM 677 C CA . ALA A 1 82 ? -9.631 1.719 5.217 1.00 94.12 82 ALA A CA 1
ATOM 678 C C . ALA A 1 82 ? -9.117 2.106 6.613 1.00 94.12 82 ALA A C 1
ATOM 680 O O . ALA A 1 82 ? -9.832 1.951 7.598 1.00 94.12 82 ALA A O 1
ATOM 681 N N . VAL A 1 83 ? -7.875 2.587 6.711 1.00 93.81 83 VAL A N 1
ATOM 682 C CA . VAL A 1 83 ? -7.246 2.942 7.985 1.00 93.81 83 VAL A CA 1
ATOM 683 C C . VAL A 1 83 ? -7.503 4.426 8.293 1.00 93.81 83 VAL A C 1
ATOM 685 O O . VAL A 1 83 ? -7.390 5.268 7.393 1.00 93.81 83 VAL A O 1
ATOM 688 N N . PRO A 1 84 ? -7.841 4.781 9.546 1.00 88.94 84 PRO A N 1
ATOM 689 C CA . PRO A 1 84 ? -7.977 6.175 9.962 1.00 88.94 84 PRO A CA 1
ATOM 690 C C . PRO A 1 84 ? -6.632 6.922 9.859 1.00 88.94 84 PRO A C 1
ATOM 692 O O . PRO A 1 84 ? -5.580 6.333 10.083 1.00 88.94 84 PRO A O 1
ATOM 695 N N . CYS A 1 85 ? -6.664 8.222 9.538 1.00 78.56 85 CYS A N 1
ATOM 696 C CA . CYS A 1 85 ? -5.493 9.107 9.348 1.00 78.56 85 CYS A CA 1
ATOM 697 C C . CYS A 1 85 ? -4.645 8.814 8.088 1.00 78.56 85 CYS A C 1
ATOM 699 O O . CYS A 1 85 ? -3.526 8.305 8.152 1.00 78.56 85 CYS A O 1
ATOM 701 N N . GLN A 1 86 ? -5.170 9.204 6.923 1.00 71.00 86 GLN A N 1
ATOM 702 C CA . GLN A 1 86 ? -4.595 8.936 5.591 1.00 71.00 86 GLN A CA 1
ATOM 703 C C . GLN A 1 86 ? -3.595 9.987 5.101 1.00 71.00 86 GLN A C 1
ATOM 705 O O . GLN A 1 86 ? -3.353 10.083 3.898 1.00 71.00 86 GLN A O 1
ATOM 710 N N . ASP A 1 87 ? -3.028 10.789 6.002 1.00 73.88 87 ASP A N 1
ATOM 711 C CA . ASP A 1 87 ? -2.157 11.894 5.612 1.00 73.88 87 ASP A CA 1
ATOM 712 C C . ASP A 1 87 ? -1.013 11.412 4.707 1.00 73.88 87 ASP A C 1
ATOM 714 O O . ASP A 1 87 ? -0.412 10.356 4.930 1.00 73.88 87 ASP A O 1
ATOM 718 N N . GLU A 1 88 ? -0.656 12.234 3.717 1.00 65.75 88 GLU A N 1
ATOM 719 C CA . GLU A 1 88 ? 0.366 11.959 2.689 1.00 65.75 88 GLU A CA 1
ATOM 720 C C . GLU A 1 88 ? 1.733 11.535 3.275 1.00 65.75 88 GLU A C 1
ATOM 722 O O . GLU A 1 88 ? 2.550 10.891 2.618 1.00 65.75 88 GLU A O 1
ATOM 727 N N . LYS A 1 89 ? 1.968 11.837 4.558 1.00 78.50 89 LYS A N 1
ATOM 728 C CA . LYS A 1 89 ? 3.189 11.522 5.311 1.00 78.50 89 LYS A CA 1
ATOM 729 C C . LYS A 1 89 ? 3.238 10.098 5.879 1.00 78.50 89 LYS A C 1
ATOM 731 O O . LYS A 1 89 ? 4.278 9.704 6.413 1.00 78.50 89 LYS A O 1
ATOM 736 N N . MET A 1 90 ? 2.164 9.313 5.808 1.00 83.12 90 MET A N 1
ATOM 737 C CA . MET A 1 90 ? 2.163 7.959 6.369 1.00 83.12 90 MET A CA 1
ATOM 738 C C . MET A 1 90 ? 3.065 7.028 5.566 1.00 83.12 90 MET A C 1
ATOM 740 O O . MET A 1 90 ? 2.841 6.790 4.389 1.00 83.12 90 MET A O 1
ATOM 744 N N . THR A 1 91 ? 4.105 6.472 6.187 1.00 94.00 91 THR A N 1
ATOM 745 C CA . THR A 1 91 ? 5.014 5.522 5.520 1.00 94.00 91 THR A CA 1
ATOM 746 C C . THR A 1 91 ? 4.369 4.143 5.354 1.00 94.00 91 THR A C 1
ATOM 748 O O . THR A 1 91 ? 3.421 3.813 6.065 1.00 94.00 91 THR A O 1
ATOM 751 N N . LYS A 1 92 ? 4.923 3.285 4.474 1.00 94.19 92 LYS A N 1
ATOM 752 C CA . LYS A 1 92 ? 4.415 1.910 4.295 1.00 94.19 92 LYS A CA 1
ATOM 753 C C . LYS A 1 92 ? 4.333 1.137 5.617 1.00 94.19 92 LYS A C 1
ATOM 755 O O . LYS A 1 92 ? 3.333 0.494 5.906 1.00 94.19 92 LYS A O 1
ATOM 760 N N . ILE A 1 93 ? 5.379 1.243 6.435 1.00 95.50 93 ILE A N 1
ATOM 761 C CA . ILE A 1 93 ? 5.438 0.619 7.763 1.00 95.50 93 ILE A CA 1
ATOM 762 C C . ILE A 1 93 ? 4.436 1.275 8.718 1.00 95.50 93 ILE A C 1
ATOM 764 O O . ILE A 1 93 ? 3.784 0.568 9.480 1.00 95.50 93 ILE A O 1
ATOM 768 N N . GLY A 1 94 ? 4.306 2.605 8.671 1.00 94.56 94 GLY A N 1
ATOM 769 C CA . GLY A 1 94 ? 3.349 3.350 9.489 1.00 94.56 94 GLY A CA 1
ATOM 770 C C . GLY A 1 94 ? 1.916 2.864 9.280 1.00 94.56 94 GLY A C 1
ATOM 771 O O . GLY A 1 94 ? 1.266 2.482 10.247 1.00 94.56 94 GLY A O 1
ATOM 772 N N . THR A 1 95 ? 1.466 2.770 8.025 1.00 95.25 95 THR A N 1
ATOM 773 C CA . THR A 1 95 ? 0.130 2.244 7.699 1.00 95.25 95 THR A CA 1
ATOM 774 C C . THR A 1 95 ? -0.051 0.804 8.181 1.00 95.25 95 THR A C 1
ATOM 776 O O . THR A 1 95 ? -1.094 0.497 8.743 1.00 95.25 95 THR A O 1
ATOM 779 N N . LEU A 1 96 ? 0.945 -0.079 8.014 1.00 97.00 96 LEU A N 1
ATOM 780 C CA . LEU A 1 96 ? 0.833 -1.470 8.483 1.00 97.00 96 LEU A CA 1
ATOM 781 C C . LEU A 1 96 ? 0.675 -1.557 10.004 1.00 97.00 96 LEU A C 1
ATOM 783 O O . LEU A 1 96 ? -0.170 -2.305 10.485 1.00 97.00 96 LEU A O 1
ATOM 787 N N . LYS A 1 97 ? 1.464 -0.782 10.757 1.00 95.88 97 LYS A N 1
ATOM 788 C CA . LYS A 1 97 ? 1.350 -0.729 12.221 1.00 95.88 97 LYS A CA 1
ATOM 789 C C . LYS A 1 97 ? -0.010 -0.186 12.651 1.00 95.88 97 LYS A C 1
ATOM 791 O O . LYS A 1 97 ? -0.652 -0.776 13.511 1.00 95.88 97 LYS A O 1
ATOM 796 N N . LEU A 1 98 ? -0.456 0.902 12.024 1.00 95.00 98 LEU A N 1
ATOM 797 C CA . LEU A 1 98 ? -1.731 1.530 12.351 1.00 95.00 98 LEU A CA 1
ATOM 798 C C . LEU A 1 98 ? -2.918 0.617 12.025 1.00 95.00 98 LEU A C 1
ATOM 800 O O . LEU A 1 98 ? -3.842 0.533 12.821 1.00 95.00 98 LEU A O 1
ATOM 804 N N . ALA A 1 99 ? -2.861 -0.125 10.917 1.00 97.19 99 ALA A N 1
ATOM 805 C CA . ALA A 1 99 ? -3.869 -1.124 10.573 1.00 97.19 99 ALA A CA 1
ATOM 806 C C . ALA A 1 99 ? -4.003 -2.211 11.651 1.00 97.19 99 ALA A C 1
ATOM 808 O O . ALA A 1 99 ? -5.119 -2.554 12.029 1.00 97.19 99 ALA A O 1
ATOM 809 N N . MET A 1 100 ? -2.883 -2.724 12.177 1.00 97.31 100 MET A N 1
ATOM 810 C CA . MET A 1 100 ? -2.900 -3.717 13.261 1.00 97.31 100 MET A CA 1
ATOM 811 C C . MET A 1 100 ? -3.559 -3.154 14.523 1.00 97.31 100 MET A C 1
ATOM 813 O O . MET A 1 100 ? -4.444 -3.793 15.088 1.00 97.31 100 MET A O 1
ATOM 817 N N . SER A 1 101 ? -3.166 -1.944 14.934 1.00 96.38 101 SER A N 1
ATOM 818 C CA . SER A 1 101 ? -3.771 -1.265 16.085 1.00 96.38 101 SER A CA 1
ATOM 819 C C . SER A 1 101 ? -5.256 -0.974 15.872 1.00 96.38 101 SER A C 1
ATOM 821 O O . SER A 1 101 ? -6.037 -1.097 16.807 1.00 96.38 101 SER A O 1
ATOM 823 N N . TYR A 1 102 ? -5.656 -0.622 14.649 1.00 96.94 102 TYR A N 1
ATOM 824 C CA . TYR A 1 102 ? -7.046 -0.316 14.334 1.00 96.94 102 TYR A CA 1
ATOM 825 C C . TYR A 1 102 ? -7.939 -1.559 14.390 1.00 96.94 102 TYR A C 1
ATOM 827 O O . TYR A 1 102 ? -9.013 -1.499 14.979 1.00 96.94 102 TYR A O 1
ATOM 835 N N . ILE A 1 103 ? -7.477 -2.700 13.862 1.00 96.94 103 ILE A N 1
ATOM 836 C CA . ILE A 1 103 ? -8.194 -3.980 13.994 1.00 96.94 103 ILE A CA 1
ATOM 837 C C . ILE A 1 103 ? -8.372 -4.348 15.472 1.00 96.94 103 ILE A C 1
ATOM 839 O O . ILE A 1 103 ? -9.470 -4.737 15.862 1.00 96.94 103 ILE A O 1
ATOM 843 N N . ALA A 1 104 ? -7.324 -4.200 16.292 1.00 96.94 104 ALA A N 1
ATOM 844 C CA . ALA A 1 104 ? -7.403 -4.475 17.727 1.00 96.94 104 ALA A CA 1
ATOM 845 C C . ALA A 1 104 ? -8.443 -3.578 18.417 1.00 96.94 104 ALA A C 1
ATOM 847 O O . ALA A 1 104 ? -9.360 -4.089 19.045 1.00 96.94 104 ALA A O 1
ATOM 848 N N . ALA A 1 105 ? -8.381 -2.262 18.191 1.00 95.88 105 ALA A N 1
ATOM 849 C CA . ALA A 1 105 ? -9.322 -1.313 18.786 1.00 95.88 105 ALA A CA 1
ATOM 850 C C . ALA A 1 105 ? -10.785 -1.577 18.385 1.00 95.88 105 ALA A C 1
ATOM 852 O O . ALA A 1 105 ? -11.678 -1.480 19.220 1.00 95.88 105 ALA A O 1
ATOM 853 N N . LEU A 1 106 ? -11.042 -1.930 17.118 1.00 95.56 106 LEU A N 1
ATOM 854 C CA . LEU A 1 106 ? -12.386 -2.318 16.675 1.00 95.56 106 LEU A CA 1
ATOM 855 C C . LEU A 1 106 ? -12.845 -3.632 17.317 1.00 95.56 106 LEU A C 1
ATOM 857 O O . LEU A 1 106 ? -14.023 -3.772 17.625 1.00 95.56 106 LEU A O 1
ATOM 861 N N . SER A 1 107 ? -11.933 -4.585 17.518 1.00 96.38 107 SER A N 1
ATOM 862 C CA . SER A 1 107 ? -12.251 -5.860 18.173 1.00 96.38 107 SER A CA 1
ATOM 863 C C . SER A 1 107 ? -12.632 -5.647 19.640 1.00 96.38 107 SER A C 1
ATOM 865 O O . SER A 1 107 ? -13.632 -6.200 20.093 1.00 96.38 107 SER A O 1
ATOM 867 N N . ASP A 1 108 ? -11.884 -4.798 20.349 1.00 94.62 108 ASP A N 1
ATOM 868 C CA . ASP A 1 108 ? -12.145 -4.461 21.751 1.00 94.62 108 ASP A CA 1
ATOM 869 C C . ASP A 1 108 ? -13.486 -3.722 21.894 1.00 94.62 108 ASP A C 1
ATOM 871 O O . ASP A 1 108 ? -14.329 -4.122 22.695 1.00 94.62 108 ASP A O 1
ATOM 875 N N . ALA A 1 109 ? -13.743 -2.722 21.041 1.00 94.31 109 ALA A N 1
ATOM 876 C CA . ALA A 1 109 ? -14.993 -1.958 21.051 1.00 94.31 109 ALA A CA 1
ATOM 877 C C . ALA A 1 109 ? -16.239 -2.830 20.804 1.00 94.31 109 ALA A C 1
ATOM 879 O O . ALA A 1 109 ? -17.279 -2.615 21.424 1.00 94.31 109 ALA A O 1
ATOM 880 N N . LEU A 1 110 ? -16.142 -3.831 19.921 1.00 93.81 110 LEU A N 1
ATOM 881 C CA . LEU A 1 110 ? -17.230 -4.789 19.712 1.00 93.81 110 LEU A CA 1
ATOM 882 C C . LEU A 1 110 ? -17.436 -5.675 20.952 1.00 93.81 110 LEU A C 1
ATOM 884 O O . LEU A 1 110 ? -18.574 -5.888 21.363 1.00 93.81 110 LEU A O 1
ATOM 888 N N . SER A 1 111 ? -16.356 -6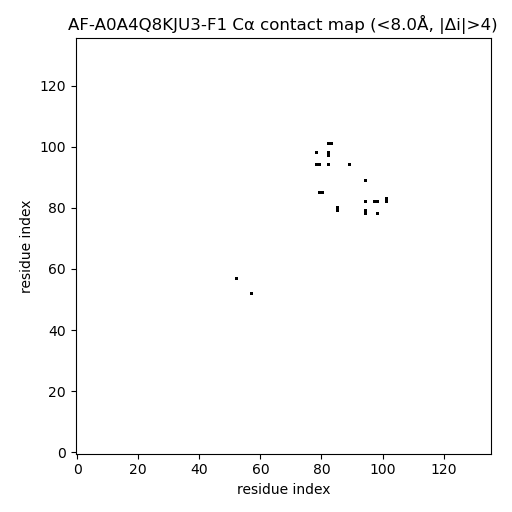.110 21.606 1.00 90.44 111 SER A N 1
ATOM 889 C CA . SER A 1 111 ? -16.444 -6.943 22.813 1.00 90.44 111 SER A CA 1
ATOM 890 C C . SER A 1 111 ? -17.039 -6.217 24.029 1.00 90.44 111 SER A C 1
ATOM 892 O O . SER A 1 111 ? -17.797 -6.814 24.793 1.00 90.44 111 SER A O 1
ATOM 894 N N . GLU A 1 112 ? -16.753 -4.922 24.196 1.00 78.31 112 GLU A N 1
ATOM 895 C CA . GLU A 1 112 ? -17.349 -4.094 25.252 1.00 78.31 112 GLU A CA 1
ATOM 896 C C . GLU A 1 112 ? -18.852 -3.884 25.022 1.00 78.31 112 GLU A C 1
ATOM 898 O O . GLU A 1 112 ? -19.633 -3.914 25.972 1.00 78.31 112 GLU A O 1
ATOM 903 N N . SER A 1 113 ? -19.280 -3.737 23.764 1.00 69.88 113 SER A N 1
ATOM 904 C CA . SER A 1 113 ? -20.699 -3.557 23.424 1.00 69.88 113 SER A CA 1
ATOM 905 C C . SER A 1 113 ? -21.560 -4.803 23.687 1.00 69.88 113 SER A C 1
ATOM 907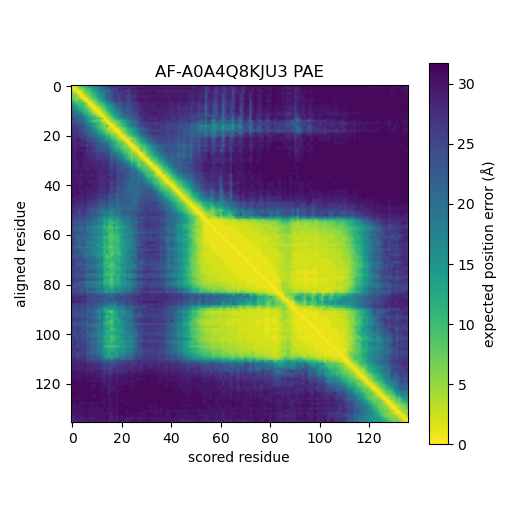 O O . SER A 1 113 ? -22.720 -4.687 24.099 1.00 69.88 113 SER A O 1
ATOM 909 N N . ASP A 1 114 ? -20.979 -5.996 23.532 1.00 61.50 114 ASP A N 1
ATOM 910 C CA . ASP A 1 114 ? -21.624 -7.260 23.903 1.00 61.50 114 ASP A CA 1
ATOM 911 C C . ASP A 1 114 ? -21.726 -7.407 25.433 1.00 61.50 114 ASP A C 1
ATOM 913 O O . ASP A 1 114 ? -22.717 -7.929 25.951 1.00 61.50 114 ASP A O 1
ATOM 917 N N . ALA A 1 115 ? -20.732 -6.905 26.174 1.00 58.06 115 ALA A N 1
ATOM 918 C CA . ALA A 1 115 ? -20.746 -6.904 27.633 1.00 58.06 115 ALA A CA 1
ATOM 919 C C . ALA A 1 115 ? -21.778 -5.917 28.210 1.00 58.06 115 ALA A C 1
ATOM 921 O O . ALA A 1 115 ? -22.492 -6.279 29.142 1.00 58.06 115 ALA A O 1
ATOM 922 N N . ASP A 1 116 ? -21.920 -4.715 27.644 1.00 56.25 116 ASP A N 1
ATOM 923 C CA . ASP A 1 116 ? -22.884 -3.706 28.120 1.00 56.25 116 ASP A CA 1
ATOM 924 C C . ASP A 1 116 ? -24.348 -4.128 27.874 1.00 56.25 116 ASP A C 1
ATOM 926 O O . ASP A 1 116 ? -25.236 -3.890 28.698 1.00 56.25 116 ASP A O 1
ATOM 930 N N . SER A 1 117 ? -24.593 -4.892 26.802 1.00 57.34 117 SER A N 1
ATOM 931 C CA . SER A 1 117 ? -25.907 -5.497 26.537 1.00 57.34 117 SER A CA 1
ATOM 932 C C . SER A 1 117 ? -26.327 -6.487 27.637 1.00 57.34 117 SER A C 1
ATOM 934 O O . SER A 1 117 ? -27.492 -6.497 28.035 1.00 57.34 117 SER A O 1
ATOM 936 N N . LEU A 1 118 ? -25.387 -7.254 28.206 1.00 54.06 118 LEU A N 1
ATOM 937 C CA . LEU A 1 118 ? -25.653 -8.221 29.285 1.00 54.06 118 LEU A CA 1
ATOM 938 C C . LEU A 1 118 ? -25.872 -7.569 30.662 1.00 54.06 118 LEU A C 1
ATOM 940 O O . LEU A 1 118 ? -26.509 -8.165 31.534 1.00 54.06 118 LEU A O 1
ATOM 944 N N . ILE A 1 119 ? -25.375 -6.348 30.874 1.00 57.31 119 ILE A N 1
ATOM 945 C CA . ILE A 1 119 ? -25.525 -5.627 32.150 1.00 57.31 119 ILE A CA 1
ATOM 946 C C . ILE A 1 119 ? -26.900 -4.931 32.217 1.00 57.31 119 ILE A C 1
ATOM 948 O O . ILE A 1 119 ? -27.470 -4.774 33.301 1.00 57.31 119 ILE A O 1
ATOM 952 N N . SER A 1 120 ? -27.490 -4.598 31.062 1.00 51.38 120 SER A N 1
ATOM 953 C CA . SER A 1 120 ? -28.807 -3.952 30.969 1.00 51.38 120 SER A CA 1
ATOM 954 C C . SER A 1 120 ? -30.002 -4.858 31.326 1.00 51.38 120 SER A C 1
ATOM 956 O O . SER A 1 120 ? -31.058 -4.352 31.704 1.00 51.38 120 SER A O 1
ATOM 958 N N . GLU A 1 121 ? -29.837 -6.187 31.307 1.00 50.94 121 GLU A N 1
ATOM 959 C CA . GLU A 1 121 ? -30.913 -7.155 31.598 1.00 50.94 121 GLU A CA 1
ATOM 960 C C . GLU A 1 121 ? -30.937 -7.642 33.064 1.00 50.94 121 GLU A C 1
ATOM 962 O O . GLU A 1 121 ? -31.792 -8.434 33.452 1.00 50.94 121 GLU A O 1
ATOM 967 N N . SER A 1 122 ? -30.040 -7.139 33.923 1.00 47.12 122 SER A N 1
ATOM 968 C CA . SER A 1 122 ? -29.961 -7.547 35.341 1.00 47.12 122 SER A CA 1
ATOM 969 C C . SER A 1 122 ? -30.490 -6.511 36.349 1.00 47.12 122 SER A C 1
ATOM 971 O O . SER A 1 122 ? -30.442 -6.766 37.551 1.00 47.12 122 SER A O 1
ATOM 973 N N . THR A 1 123 ? -31.018 -5.357 35.915 1.00 47.03 123 THR A N 1
ATOM 974 C CA . THR A 1 123 ? -31.468 -4.281 36.834 1.00 47.03 123 THR A CA 1
ATOM 975 C C . THR A 1 123 ? -32.984 -4.051 36.898 1.00 47.03 123 THR A C 1
ATOM 977 O O . THR A 1 123 ? -33.424 -3.200 37.668 1.00 47.03 123 THR A O 1
ATOM 980 N N . SER A 1 124 ? -33.818 -4.820 36.184 1.00 49.19 124 SER A N 1
ATOM 981 C CA . SER A 1 124 ? -35.279 -4.591 36.162 1.00 49.19 124 SER A CA 1
ATOM 982 C C . SER A 1 124 ? -36.114 -5.412 37.160 1.00 49.19 124 SER A C 1
ATOM 984 O O . SER A 1 124 ? -37.327 -5.224 37.218 1.00 49.19 124 SER A O 1
ATOM 986 N N . SER A 1 125 ? -35.515 -6.263 38.004 1.00 51.44 125 SER A N 1
ATOM 987 C CA . SER A 1 125 ? -36.253 -7.032 39.025 1.00 51.44 125 SER A CA 1
ATOM 988 C C . SER A 1 125 ? -35.791 -6.717 40.450 1.00 51.44 125 SER A C 1
ATOM 990 O O . SER A 1 125 ? -35.227 -7.568 41.133 1.00 51.44 125 SER A O 1
ATOM 992 N N . SER A 1 126 ? -36.043 -5.494 40.918 1.00 47.25 126 SER A N 1
ATOM 993 C CA . SER A 1 126 ? -36.174 -5.223 42.359 1.00 47.25 126 SER A CA 1
ATOM 994 C C . SER A 1 126 ? -36.981 -3.941 42.583 1.00 47.25 126 SER A C 1
ATOM 996 O O . SER A 1 126 ? -36.477 -2.923 43.052 1.00 47.25 126 SER A O 1
ATOM 998 N N . ALA A 1 127 ? -38.246 -3.975 42.161 1.00 55.06 127 ALA A N 1
ATOM 999 C CA . ALA A 1 127 ? -39.236 -2.975 42.530 1.00 55.06 127 ALA A CA 1
ATOM 1000 C C . ALA A 1 127 ? -40.071 -3.496 43.712 1.00 55.06 127 ALA A C 1
ATOM 1002 O O . ALA A 1 127 ? -40.641 -4.580 43.645 1.00 55.06 127 ALA A O 1
ATOM 1003 N N . GLU A 1 128 ? -40.139 -2.647 44.738 1.00 52.97 128 GLU A N 1
ATOM 1004 C CA . GLU A 1 128 ? -41.112 -2.582 45.838 1.00 52.97 128 GLU A CA 1
ATOM 1005 C C . GLU A 1 128 ? -40.927 -3.447 47.096 1.00 52.97 128 GLU A C 1
ATOM 1007 O O . GLU A 1 128 ? -41.240 -4.631 47.145 1.00 52.97 128 GLU A O 1
ATOM 1012 N N . MET A 1 129 ? -40.581 -2.753 48.189 1.00 52.22 129 MET A N 1
ATOM 1013 C CA . MET A 1 129 ? -41.386 -2.767 49.417 1.00 52.22 129 MET A CA 1
ATOM 1014 C C . MET A 1 129 ? -41.085 -1.489 50.224 1.00 52.22 129 MET A C 1
ATOM 1016 O O . MET A 1 129 ? -40.155 -1.454 51.030 1.00 52.22 129 MET A O 1
ATOM 1020 N N . THR A 1 130 ? -41.849 -0.416 50.015 1.00 65.19 130 THR A N 1
ATOM 1021 C CA . THR A 1 130 ? -41.880 0.731 50.939 1.00 65.19 130 THR A CA 1
ATOM 1022 C C . THR A 1 130 ? -43.276 0.812 51.562 1.00 65.19 130 THR A C 1
ATOM 1024 O O . THR A 1 130 ? -44.259 0.970 50.841 1.00 65.19 130 THR A O 1
ATOM 1027 N N . PRO A 1 131 ? -43.421 0.659 52.892 1.00 62.09 131 PRO A N 1
ATOM 1028 C CA . PRO A 1 131 ? -44.731 0.732 53.520 1.00 62.09 131 PRO A CA 1
ATOM 1029 C C . PRO A 1 131 ? -45.198 2.191 53.604 1.00 62.09 131 PRO A C 1
ATOM 1031 O O . PRO A 1 131 ? -44.430 3.0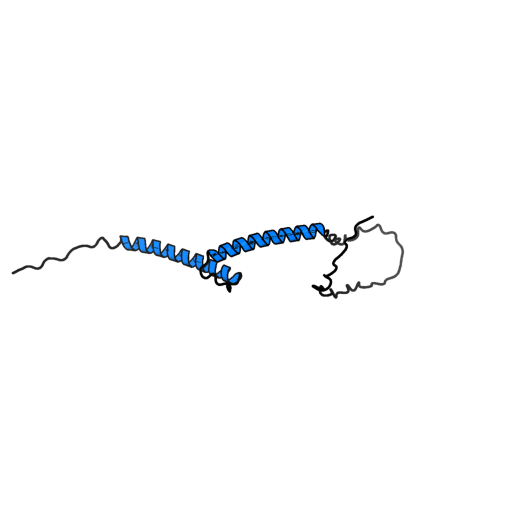93 53.944 1.00 62.09 131 PRO A O 1
ATOM 1034 N N . SER A 1 132 ? -46.472 2.412 53.279 1.00 60.75 132 SER A N 1
ATOM 1035 C CA . SER A 1 132 ? -47.157 3.705 53.356 1.00 60.75 132 SER A CA 1
ATOM 1036 C C . SER A 1 132 ? -47.200 4.252 54.794 1.00 60.75 132 SER A C 1
ATOM 1038 O O . SER A 1 132 ? -47.325 3.465 55.736 1.00 60.75 132 SER A O 1
ATOM 1040 N N . PRO A 1 133 ? -47.147 5.583 55.003 1.00 64.50 133 PRO A N 1
ATOM 1041 C CA . PRO A 1 133 ? -47.258 6.155 56.337 1.00 64.50 133 PRO A CA 1
ATOM 1042 C C . PRO A 1 133 ? -48.725 6.179 56.794 1.00 64.50 133 PRO A C 1
ATOM 1044 O O . PRO A 1 133 ? -49.622 6.521 56.023 1.00 64.50 133 PRO A O 1
ATOM 1047 N N . LEU A 1 134 ? -48.958 5.829 58.063 1.00 53.62 134 LEU A N 1
ATOM 1048 C CA . LEU A 1 134 ? -50.231 6.057 58.747 1.00 53.62 134 LEU A CA 1
ATOM 1049 C C . LEU A 1 134 ? -50.520 7.565 58.792 1.00 53.62 134 LEU A C 1
ATOM 1051 O O . LEU A 1 134 ? -49.692 8.340 59.273 1.00 53.62 134 LEU A O 1
ATOM 1055 N N . VAL A 1 135 ? -51.706 7.957 58.331 1.00 62.22 135 VAL A N 1
ATOM 1056 C CA . VAL A 1 135 ? -52.318 9.250 58.657 1.00 62.22 135 VAL A CA 1
ATOM 1057 C C . VAL A 1 135 ? -53.204 9.084 59.898 1.00 62.22 135 VAL A C 1
ATOM 1059 O O . VAL A 1 135 ? -53.775 8.013 60.099 1.00 62.22 135 VAL A O 1
ATOM 1062 N N . SER A 1 136 ? -53.220 10.158 60.693 1.00 60.84 136 SER A N 1
ATOM 1063 C CA . SER A 1 136 ? -53.708 10.380 62.065 1.00 60.84 136 SER A CA 1
ATOM 1064 C C . SER A 1 136 ? -54.955 9.651 62.552 1.00 60.84 136 SER A C 1
ATOM 1066 O O . SER A 1 136 ? -55.963 9.615 61.814 1.00 60.84 136 SER A O 1
#

InterPro domains:
  IPR011598 Myc-type, basic helix-loop-helix (bHLH) domain [PF00010] (57-106)
  IPR011598 Myc-type, basic helix-loop-helix (bHLH) domain [PS50888] (56-106)
  IPR011598 Myc-type, basic helix-loop-helix (bHLH) domain [SM00353] (62-112)
  IPR036638 Helix-loop-helix DNA-binding domain superfamily [G3DSA:4.10.280.10] (28-118)
  IPR036638 Helix-loop-helix DNA-binding domain superfamily [SSF47459] (54-113)
  IPR050359 Basic helix-loop-helix transcription factors [PTHR19290] (20-125)